Protein AF-A0A9D2PR82-F1 (afdb_monomer_lite)

Structure (mmCIF, N/CA/C/O backbone):
data_AF-A0A9D2PR82-F1
#
_entry.id   AF-A0A9D2PR82-F1
#
loop_
_atom_site.group_PDB
_atom_site.id
_atom_site.type_symbol
_atom_site.label_atom_id
_atom_site.label_alt_id
_atom_site.label_comp_id
_atom_site.label_asym_id
_atom_site.label_entity_id
_atom_site.label_seq_id
_atom_site.pdbx_PDB_ins_code
_atom_site.Cartn_x
_atom_site.Cartn_y
_atom_site.Cartn_z
_atom_site.occupancy
_atom_site.B_iso_or_equiv
_atom_site.auth_seq_id
_atom_site.auth_comp_id
_atom_site.auth_asym_id
_atom_site.auth_atom_id
_atom_site.pdbx_PDB_model_num
ATOM 1 N N . MET A 1 1 ? 25.449 -2.379 -60.693 1.00 40.34 1 MET A N 1
ATOM 2 C CA . MET A 1 1 ? 25.572 -1.337 -59.646 1.00 40.34 1 MET A CA 1
ATOM 3 C C . MET A 1 1 ? 25.378 -2.007 -58.290 1.00 40.34 1 MET A C 1
ATOM 5 O O . MET A 1 1 ? 24.306 -2.542 -58.042 1.00 40.34 1 MET A O 1
ATOM 9 N N . LYS A 1 2 ? 26.432 -2.106 -57.467 1.00 46.50 2 LYS A N 1
ATOM 10 C CA . LYS A 1 2 ? 26.389 -2.795 -56.164 1.00 46.50 2 LYS A CA 1
ATOM 11 C C . LYS A 1 2 ? 25.687 -1.901 -55.136 1.00 46.50 2 LYS A C 1
ATOM 13 O O . LYS A 1 2 ? 26.187 -0.818 -54.845 1.00 46.50 2 LYS A O 1
ATOM 18 N N . LYS A 1 3 ? 24.549 -2.346 -54.591 1.00 54.84 3 LYS A N 1
ATOM 19 C CA . LYS A 1 3 ? 23.903 -1.704 -53.436 1.00 54.84 3 LYS A CA 1
ATOM 20 C C . LYS A 1 3 ? 24.781 -1.938 -52.206 1.00 54.84 3 LYS A C 1
ATOM 22 O O . LYS A 1 3 ? 24.842 -3.050 -51.695 1.00 54.84 3 LYS A O 1
ATOM 27 N N . LYS A 1 4 ? 25.494 -0.901 -51.771 1.00 58.88 4 LYS A N 1
ATOM 28 C CA . LYS A 1 4 ? 26.248 -0.881 -50.517 1.00 58.88 4 LYS A CA 1
ATOM 29 C C . LYS A 1 4 ? 25.406 -0.099 -49.512 1.00 58.88 4 LYS A C 1
ATOM 31 O O . LYS A 1 4 ? 25.327 1.118 -49.595 1.00 58.88 4 LYS A O 1
ATOM 36 N N . GLY A 1 5 ? 24.710 -0.811 -48.636 1.00 60.81 5 GLY A N 1
ATOM 37 C CA . GLY A 1 5 ? 23.854 -0.210 -47.616 1.00 60.81 5 GLY A CA 1
ATOM 38 C C . GLY A 1 5 ? 23.304 -1.293 -46.705 1.00 60.81 5 GLY A C 1
ATOM 39 O O . GLY A 1 5 ? 22.170 -1.708 -46.891 1.00 60.81 5 GLY A O 1
ATOM 40 N N . MET A 1 6 ? 24.137 -1.820 -45.803 1.00 59.03 6 MET A N 1
ATOM 41 C CA . MET A 1 6 ? 23.735 -2.903 -44.891 1.00 59.03 6 MET A CA 1
ATOM 42 C C . MET A 1 6 ? 24.271 -2.774 -43.455 1.00 59.03 6 MET A C 1
ATOM 44 O O . MET A 1 6 ? 23.920 -3.601 -42.627 1.00 59.03 6 MET A O 1
ATOM 48 N N . GLU A 1 7 ? 25.056 -1.751 -43.103 1.00 58.88 7 GLU A N 1
ATOM 49 C CA . GLU A 1 7 ? 25.605 -1.655 -41.733 1.00 58.88 7 GLU A CA 1
ATOM 50 C C . GLU A 1 7 ? 24.705 -0.867 -40.764 1.00 58.88 7 GLU A C 1
ATOM 52 O O . GLU A 1 7 ? 24.684 -1.158 -39.574 1.00 58.88 7 GLU A O 1
ATOM 57 N N . GLY A 1 8 ? 23.897 0.082 -41.256 1.00 59.22 8 GLY A N 1
ATOM 58 C CA . GLY A 1 8 ? 23.012 0.888 -40.400 1.00 59.22 8 GLY A CA 1
ATOM 59 C C . GLY 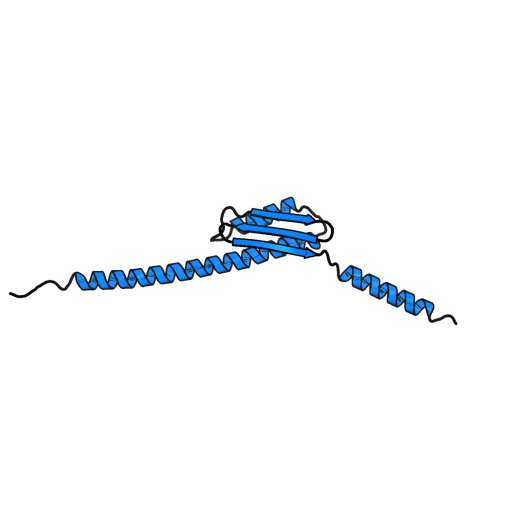A 1 8 ? 21.728 0.179 -39.944 1.00 59.22 8 GLY A C 1
ATOM 60 O O . GLY A 1 8 ? 21.21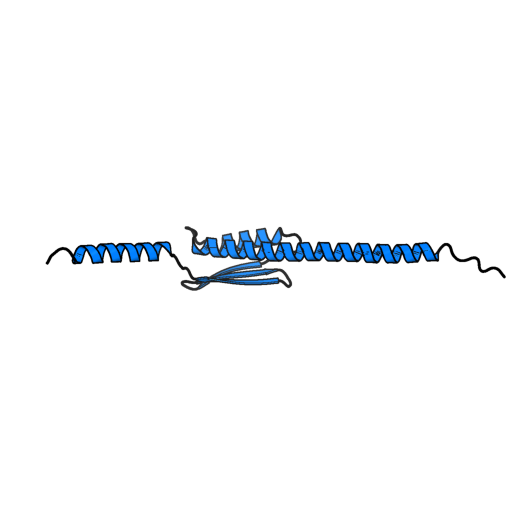6 0.476 -38.867 1.00 59.22 8 GLY A O 1
ATOM 61 N N . SER A 1 9 ? 21.209 -0.766 -40.735 1.00 60.66 9 SER A N 1
ATOM 62 C CA . SER A 1 9 ? 19.924 -1.429 -40.455 1.00 60.66 9 SER A CA 1
ATOM 63 C C . SER A 1 9 ? 19.993 -2.413 -39.282 1.00 60.66 9 SER A C 1
ATOM 65 O O . SER A 1 9 ? 19.067 -2.452 -38.480 1.00 60.66 9 SER A O 1
ATOM 67 N N . TYR A 1 10 ? 21.103 -3.143 -39.120 1.00 63.28 10 TYR A N 1
ATOM 68 C CA . TYR A 1 10 ? 21.247 -4.142 -38.051 1.00 63.28 10 TYR A CA 1
ATOM 69 C C . TYR A 1 10 ? 21.282 -3.507 -36.650 1.00 63.28 10 TYR A C 1
ATOM 71 O O . TYR A 1 10 ? 20.679 -4.013 -35.707 1.00 63.28 10 TYR A O 1
ATOM 79 N N . THR A 1 11 ? 21.938 -2.351 -36.514 1.00 78.00 11 THR A N 1
ATOM 80 C CA . THR A 1 11 ? 22.004 -1.610 -35.245 1.00 78.00 11 THR A CA 1
ATOM 81 C C . THR A 1 11 ? 20.642 -1.044 -34.846 1.00 78.00 11 THR A C 1
ATOM 83 O O . THR A 1 11 ? 20.310 -1.019 -33.662 1.00 78.00 11 THR A O 1
ATOM 86 N N . LEU A 1 12 ? 19.831 -0.625 -35.824 1.00 78.00 12 LEU A N 1
ATOM 87 C CA . LEU A 1 12 ? 18.474 -0.140 -35.575 1.00 78.00 12 LEU A CA 1
ATOM 88 C C . LEU A 1 12 ? 17.552 -1.278 -35.116 1.00 78.00 12 LEU A C 1
ATOM 90 O O . LEU A 1 12 ? 16.828 -1.121 -34.136 1.00 78.00 12 LEU A O 1
ATOM 94 N N . GLU A 1 13 ? 17.615 -2.432 -35.781 1.00 80.31 13 GLU A N 1
ATOM 95 C CA . GLU A 1 13 ? 16.844 -3.620 -35.398 1.00 80.31 13 GLU A CA 1
ATOM 96 C C . GLU A 1 13 ? 17.221 -4.099 -33.990 1.00 80.31 13 GLU A C 1
ATOM 98 O O . GLU A 1 13 ? 16.342 -4.324 -33.157 1.00 80.31 13 GLU A O 1
ATOM 103 N N . ALA A 1 14 ? 18.518 -4.146 -33.671 1.00 87.00 14 ALA A N 1
ATOM 104 C CA . ALA A 1 14 ? 18.991 -4.478 -32.331 1.00 87.00 14 ALA A CA 1
ATOM 105 C C . ALA A 1 14 ? 18.515 -3.463 -31.273 1.00 87.00 14 ALA A C 1
ATOM 107 O O . ALA A 1 14 ? 18.072 -3.863 -30.196 1.00 87.00 14 ALA A O 1
ATOM 108 N N . ALA A 1 15 ? 18.543 -2.160 -31.573 1.00 88.75 15 ALA A N 1
ATOM 109 C CA . ALA A 1 15 ? 18.078 -1.121 -30.654 1.00 88.75 15 ALA A CA 1
ATOM 110 C C . ALA A 1 15 ? 16.574 -1.227 -30.360 1.00 88.75 15 ALA A C 1
ATOM 112 O O . ALA A 1 15 ? 16.157 -1.026 -29.218 1.00 88.75 15 ALA A O 1
ATOM 113 N N . ILE A 1 16 ? 15.762 -1.584 -31.359 1.00 90.62 16 ILE A N 1
ATOM 114 C CA . ILE A 1 16 ? 14.321 -1.808 -31.181 1.00 90.62 16 ILE A CA 1
ATOM 115 C C . ILE A 1 16 ? 14.086 -3.024 -30.283 1.00 90.62 16 ILE A C 1
ATOM 117 O O . ILE A 1 16 ? 13.321 -2.928 -29.325 1.00 90.62 16 ILE A O 1
ATOM 121 N N . VAL A 1 17 ? 14.777 -4.141 -30.534 1.00 92.88 17 VAL A N 1
ATOM 122 C CA . VAL A 1 17 ? 14.658 -5.351 -29.703 1.00 92.88 17 VAL A CA 1
ATOM 123 C C . VAL A 1 17 ? 15.044 -5.055 -28.254 1.00 92.88 17 VAL A C 1
ATOM 125 O O . VAL A 1 17 ? 14.288 -5.375 -27.339 1.00 92.88 17 VAL A O 1
ATOM 128 N N . VAL A 1 18 ? 16.173 -4.377 -28.030 1.00 94.25 18 VAL A N 1
ATOM 129 C CA . VAL A 1 18 ? 16.628 -3.999 -26.682 1.00 94.25 18 VAL A CA 1
ATOM 130 C C . VAL A 1 18 ? 15.633 -3.056 -26.004 1.00 94.25 18 VAL A C 1
ATOM 132 O O . VAL A 1 18 ? 15.336 -3.228 -24.825 1.00 94.25 18 VAL A O 1
ATOM 135 N N . SER A 1 19 ? 15.057 -2.109 -26.745 1.00 94.12 19 SER A N 1
ATOM 136 C CA . SER A 1 19 ? 14.052 -1.183 -26.213 1.00 94.12 19 SER A CA 1
ATOM 137 C C . SER A 1 19 ? 12.785 -1.913 -25.765 1.00 94.12 19 SER A C 1
ATOM 139 O O . SER A 1 19 ? 12.283 -1.652 -24.675 1.00 94.12 19 SER A O 1
ATOM 141 N N . VAL A 1 20 ? 12.295 -2.874 -26.554 1.00 95.50 20 VAL A N 1
ATOM 142 C CA . VAL A 1 20 ? 11.143 -3.710 -26.177 1.00 95.50 20 VAL A CA 1
ATOM 143 C C . VAL A 1 20 ? 11.452 -4.529 -24.924 1.00 95.50 20 VAL A C 1
ATOM 145 O O . VAL A 1 20 ? 10.621 -4.594 -24.020 1.00 95.50 20 VAL A O 1
ATOM 148 N N . VAL A 1 21 ? 12.656 -5.101 -24.823 1.00 95.94 21 VAL A N 1
ATOM 149 C CA . VAL A 1 21 ? 13.078 -5.861 -23.637 1.00 95.94 21 VAL A CA 1
ATOM 150 C C . VAL A 1 21 ? 13.123 -4.963 -22.399 1.00 95.94 21 VAL A C 1
ATOM 152 O O . VAL A 1 21 ? 12.534 -5.317 -21.378 1.00 95.94 21 VAL A O 1
ATOM 155 N N . ILE A 1 22 ? 13.738 -3.781 -22.482 1.00 96.06 22 ILE A N 1
ATOM 156 C CA . ILE A 1 22 ? 13.811 -2.837 -21.355 1.00 96.06 22 ILE A CA 1
ATOM 157 C C . ILE A 1 22 ? 12.411 -2.393 -20.927 1.00 96.06 22 ILE A C 1
ATOM 159 O O . ILE A 1 22 ? 12.109 -2.409 -19.735 1.00 96.06 22 ILE A O 1
ATOM 163 N N . LEU A 1 23 ? 11.535 -2.053 -21.877 1.00 95.88 23 LEU A N 1
ATOM 164 C CA . LEU A 1 23 ? 10.153 -1.681 -21.573 1.00 95.88 23 LEU A CA 1
ATOM 165 C C . LEU A 1 23 ? 9.392 -2.839 -20.922 1.00 95.88 23 LEU A C 1
ATOM 167 O O . LEU A 1 23 ? 8.670 -2.624 -19.951 1.00 95.88 23 LEU A O 1
ATOM 171 N N . SER A 1 24 ? 9.584 -4.072 -21.393 1.00 96.31 24 SER A N 1
ATOM 172 C CA . SER A 1 24 ? 8.942 -5.243 -20.790 1.00 96.31 24 SER A CA 1
ATOM 173 C C . SER A 1 24 ? 9.385 -5.450 -19.335 1.00 96.31 24 SER A C 1
ATOM 175 O O . SER A 1 24 ? 8.537 -5.563 -18.450 1.00 96.31 24 SER A O 1
ATOM 177 N N . LEU A 1 25 ? 10.691 -5.378 -19.054 1.00 96.25 25 LEU A N 1
ATOM 178 C CA . LEU A 1 25 ? 11.236 -5.480 -17.698 1.00 96.25 25 LEU A CA 1
ATOM 179 C C . LEU A 1 25 ? 10.741 -4.341 -16.806 1.00 96.25 25 LEU A C 1
ATOM 181 O O . LEU A 1 25 ? 10.303 -4.588 -15.684 1.00 96.25 25 LEU A O 1
ATOM 185 N N . TRP A 1 26 ? 10.739 -3.111 -17.323 1.00 95.00 26 TRP A N 1
ATOM 186 C CA . TRP A 1 26 ? 10.199 -1.949 -16.625 1.00 95.00 26 TRP A CA 1
ATOM 187 C C . TRP A 1 26 ? 8.742 -2.166 -16.219 1.00 95.00 26 TRP A C 1
ATOM 189 O O . TRP A 1 26 ? 8.390 -1.992 -15.053 1.00 95.00 26 TRP A O 1
ATOM 199 N N . THR A 1 27 ? 7.892 -2.598 -17.157 1.00 94.44 27 THR A N 1
ATOM 200 C CA . THR A 1 27 ? 6.477 -2.853 -16.857 1.00 94.44 27 THR A CA 1
ATOM 201 C C . THR A 1 27 ? 6.310 -3.959 -15.822 1.00 94.44 27 THR A C 1
ATOM 203 O O . THR A 1 27 ? 5.488 -3.816 -14.922 1.00 94.44 27 THR A O 1
ATOM 206 N N . MET A 1 28 ? 7.110 -5.024 -15.892 1.00 95.31 28 MET A N 1
ATOM 207 C CA . MET A 1 28 ? 7.048 -6.125 -14.935 1.00 95.31 28 MET A CA 1
ATOM 208 C C . MET A 1 28 ? 7.415 -5.665 -13.520 1.00 95.31 28 MET A C 1
ATOM 210 O O . MET A 1 28 ? 6.672 -5.935 -12.578 1.00 95.31 28 MET A O 1
ATOM 214 N N . ILE A 1 29 ? 8.510 -4.914 -13.381 1.00 93.62 29 ILE A N 1
ATOM 215 C CA . ILE A 1 29 ? 8.950 -4.346 -12.101 1.00 93.62 29 ILE A CA 1
ATOM 216 C C . ILE A 1 29 ? 7.884 -3.396 -11.553 1.00 93.62 29 ILE A C 1
ATOM 218 O O . ILE A 1 29 ? 7.485 -3.511 -10.397 1.00 93.62 29 ILE A O 1
ATOM 222 N N . HIS A 1 30 ? 7.359 -2.504 -12.393 1.00 90.94 30 HIS A N 1
ATOM 223 C CA . HIS A 1 30 ? 6.337 -1.551 -11.977 1.00 90.94 30 HIS A CA 1
ATOM 224 C C . HIS A 1 30 ? 5.060 -2.248 -11.483 1.00 90.94 30 HIS A C 1
ATOM 226 O O . HIS A 1 30 ? 4.502 -1.866 -10.457 1.00 90.94 30 HIS A O 1
ATOM 232 N N . ARG A 1 31 ? 4.616 -3.316 -12.160 1.00 90.62 31 ARG A N 1
ATOM 233 C CA . ARG A 1 31 ? 3.458 -4.110 -11.716 1.00 90.62 31 ARG A CA 1
ATOM 234 C C . ARG A 1 31 ? 3.723 -4.874 -10.422 1.00 90.62 31 ARG A C 1
ATOM 236 O O . ARG A 1 31 ? 2.812 -4.987 -9.606 1.00 90.62 31 ARG A O 1
ATOM 243 N N . ALA A 1 32 ? 4.942 -5.366 -10.215 1.00 91.06 32 ALA A N 1
ATOM 244 C CA . ALA A 1 32 ? 5.314 -6.023 -8.966 1.00 91.06 32 ALA A CA 1
ATOM 245 C C . ALA A 1 32 ? 5.242 -5.053 -7.775 1.00 91.06 32 ALA A C 1
ATOM 247 O O . ALA A 1 32 ? 4.639 -5.396 -6.759 1.00 91.06 32 ALA A O 1
ATOM 248 N N . TYR A 1 33 ? 5.764 -3.829 -7.922 1.00 88.62 33 TYR A N 1
ATOM 249 C CA . TYR A 1 33 ? 5.651 -2.792 -6.889 1.00 88.62 33 TYR A CA 1
ATOM 250 C C . TYR A 1 33 ? 4.202 -2.365 -6.646 1.00 88.62 33 TYR A C 1
ATOM 252 O O . TYR A 1 33 ? 3.781 -2.293 -5.497 1.00 88.62 33 TYR A O 1
ATOM 260 N N . GLN A 1 34 ? 3.397 -2.198 -7.700 1.00 87.81 34 GLN A N 1
ATOM 261 C CA . GLN A 1 34 ? 1.965 -1.916 -7.539 1.00 87.81 34 GLN A CA 1
ATOM 262 C C . GLN A 1 34 ? 1.240 -2.997 -6.732 1.00 87.81 34 GLN A C 1
ATOM 264 O O . GLN A 1 34 ? 0.388 -2.678 -5.906 1.00 87.81 34 GLN A O 1
ATOM 269 N N . LEU A 1 35 ? 1.540 -4.276 -6.977 1.00 89.38 35 LEU A N 1
ATOM 270 C CA . LEU A 1 35 ? 0.918 -5.373 -6.241 1.00 89.38 35 LEU A CA 1
ATOM 271 C C . LEU A 1 35 ? 1.389 -5.404 -4.785 1.00 89.38 35 LEU A C 1
ATOM 273 O O . LEU A 1 35 ? 0.566 -5.563 -3.886 1.00 89.38 35 LEU A O 1
ATOM 277 N N . HIS A 1 36 ? 2.691 -5.231 -4.560 1.00 89.69 36 HIS A N 1
ATOM 278 C CA . HIS A 1 36 ? 3.264 -5.130 -3.222 1.00 89.69 36 HIS A CA 1
ATOM 279 C C . HIS A 1 36 ? 2.587 -4.016 -2.420 1.00 89.69 36 HIS A C 1
ATOM 281 O O . HIS A 1 36 ? 2.091 -4.266 -1.326 1.00 89.69 36 HIS A O 1
ATOM 287 N N . ASP A 1 37 ? 2.488 -2.816 -2.988 1.00 86.81 37 ASP A N 1
ATOM 288 C CA . ASP A 1 37 ? 1.934 -1.658 -2.290 1.00 86.81 37 ASP A CA 1
ATOM 289 C C . ASP A 1 37 ? 0.438 -1.819 -2.012 1.00 86.81 37 ASP A C 1
ATOM 291 O O . ASP A 1 37 ? -0.035 -1.425 -0.950 1.00 86.81 37 ASP A O 1
ATOM 295 N N . GLN A 1 38 ? -0.309 -2.489 -2.895 1.00 86.69 38 GLN A N 1
ATOM 296 C CA . GLN A 1 38 ? -1.704 -2.846 -2.626 1.00 86.69 38 GLN A CA 1
ATOM 297 C C . GLN A 1 38 ? -1.844 -3.851 -1.479 1.00 86.69 38 GLN A C 1
ATOM 299 O O . GLN A 1 38 ? -2.747 -3.710 -0.655 1.00 86.69 38 GLN A O 1
ATOM 304 N N . VAL A 1 39 ? -0.996 -4.883 -1.425 1.00 88.44 39 VAL A N 1
ATOM 305 C CA . VAL A 1 39 ? -1.041 -5.896 -0.357 1.00 88.44 39 VAL A CA 1
ATOM 306 C C . VAL A 1 39 ? -0.633 -5.277 0.976 1.00 88.44 39 VAL A C 1
ATOM 308 O O . VAL A 1 39 ? -1.360 -5.425 1.958 1.00 88.44 39 VAL A O 1
ATOM 311 N N . THR A 1 40 ? 0.466 -4.528 0.997 1.00 88.25 40 THR A N 1
ATOM 312 C CA . THR A 1 40 ? 0.946 -3.826 2.189 1.00 88.25 40 THR A CA 1
ATOM 313 C C . THR A 1 40 ? -0.056 -2.764 2.635 1.00 88.25 40 THR A C 1
ATOM 315 O O . THR A 1 40 ? -0.384 -2.698 3.814 1.00 88.25 40 THR A O 1
ATOM 318 N N . GLY A 1 41 ? -0.652 -2.010 1.709 1.00 85.75 41 GLY A N 1
ATOM 319 C CA . GLY A 1 41 ? -1.691 -1.031 2.024 1.00 85.75 41 GLY A CA 1
ATOM 320 C C . GLY A 1 41 ? -2.969 -1.655 2.594 1.00 85.75 41 GLY A C 1
ATOM 321 O O . GLY A 1 41 ? -3.546 -1.112 3.536 1.00 85.75 41 GLY A O 1
ATOM 322 N N . ASN A 1 42 ? -3.387 -2.827 2.094 1.00 86.50 42 ASN A N 1
ATOM 323 C CA . ASN A 1 42 ? -4.481 -3.593 2.709 1.00 86.50 42 ASN A CA 1
ATOM 324 C C . ASN A 1 42 ? -4.129 -3.992 4.147 1.00 86.50 42 ASN A C 1
ATOM 326 O O . ASN A 1 42 ? -4.988 -3.924 5.021 1.00 86.50 42 ASN A O 1
ATOM 330 N N . MET A 1 43 ? -2.888 -4.430 4.376 1.00 89.00 43 MET A N 1
ATOM 331 C CA . MET A 1 43 ? -2.425 -4.882 5.685 1.00 89.00 43 MET A CA 1
ATOM 332 C C . MET A 1 43 ? -2.381 -3.732 6.694 1.00 89.00 43 MET A C 1
ATOM 334 O O . MET A 1 43 ? -2.915 -3.891 7.784 1.00 89.00 43 MET A O 1
ATOM 338 N N . ILE A 1 44 ? -1.855 -2.565 6.307 1.00 87.12 44 ILE A N 1
ATOM 339 C CA . ILE A 1 44 ? -1.832 -1.360 7.153 1.00 87.12 44 ILE A CA 1
ATOM 340 C C . ILE A 1 44 ? -3.261 -0.937 7.520 1.00 87.12 44 ILE A C 1
ATOM 342 O O . ILE A 1 44 ? -3.542 -0.638 8.678 1.00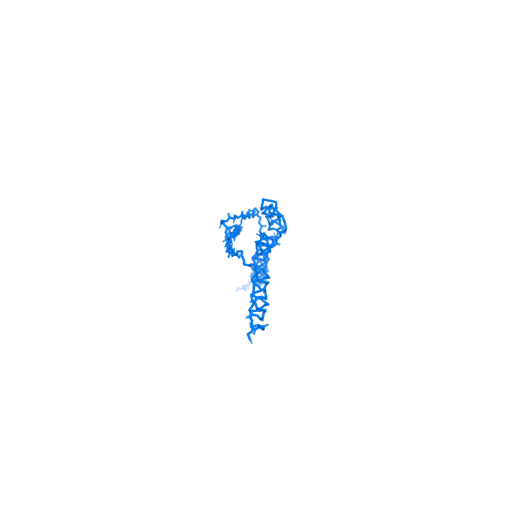 87.12 44 ILE A O 1
ATOM 346 N N . LEU A 1 45 ? -4.192 -0.941 6.555 1.00 86.75 45 LEU A N 1
ATOM 347 C CA . LEU A 1 45 ? -5.597 -0.638 6.841 1.00 86.75 45 LEU A CA 1
ATOM 348 C C . LEU A 1 45 ? -6.210 -1.670 7.795 1.00 86.75 45 LEU A C 1
ATOM 350 O O . LEU A 1 45 ? -6.962 -1.302 8.693 1.00 86.75 45 LEU A O 1
ATOM 354 N N . HIS A 1 46 ? -5.909 -2.952 7.599 1.00 85.94 46 HIS A N 1
ATOM 355 C CA . HIS A 1 46 ? -6.427 -4.017 8.449 1.00 85.94 46 HIS A CA 1
ATOM 356 C C . HIS A 1 46 ? -5.920 -3.887 9.888 1.00 85.94 46 HIS A C 1
ATOM 358 O O . HIS A 1 46 ? -6.729 -3.890 10.811 1.00 85.94 46 HIS A O 1
ATOM 364 N N . GLU A 1 47 ? -4.616 -3.679 10.064 1.00 84.62 47 GLU A N 1
ATOM 365 C CA . GLU A 1 47 ? -3.985 -3.448 11.362 1.00 84.62 47 GLU A CA 1
ATOM 366 C C . GLU A 1 47 ? -4.573 -2.212 12.054 1.00 84.62 47 GLU A C 1
ATOM 368 O O . GLU A 1 47 ? -4.960 -2.280 13.219 1.00 84.62 47 GLU A O 1
ATOM 373 N N . ALA A 1 48 ? -4.737 -1.099 11.332 1.00 83.62 48 ALA A N 1
ATOM 374 C CA . ALA A 1 48 ? -5.317 0.123 11.885 1.00 83.62 48 ALA A CA 1
ATOM 375 C C . ALA A 1 48 ? -6.754 -0.085 12.393 1.00 83.62 48 ALA A C 1
ATOM 377 O O . ALA A 1 48 ? -7.127 0.457 13.439 1.00 83.62 48 ALA A O 1
ATOM 378 N N . VAL A 1 49 ? -7.563 -0.880 11.684 1.00 83.94 49 VAL A N 1
ATOM 379 C CA . VAL A 1 49 ? -8.924 -1.227 12.121 1.00 83.94 49 VAL A CA 1
ATOM 380 C C . VAL A 1 49 ? -8.888 -2.188 13.311 1.00 83.94 49 VAL A C 1
ATOM 382 O O . VAL A 1 49 ? -9.609 -1.964 14.278 1.00 83.94 49 VAL A O 1
ATOM 385 N N . GLU A 1 50 ? -8.041 -3.217 13.292 1.00 79.12 50 GLU A N 1
ATOM 386 C CA . GLU A 1 50 ? -7.950 -4.216 14.366 1.00 79.12 50 GLU A CA 1
ATOM 387 C C . GLU A 1 50 ? -7.455 -3.611 15.686 1.00 79.12 50 GLU A C 1
ATOM 389 O O . GLU A 1 50 ? -8.057 -3.847 16.739 1.00 79.12 50 GLU A O 1
ATOM 394 N N . LEU A 1 51 ? -6.432 -2.755 15.624 1.00 79.00 51 LEU A N 1
ATOM 395 C CA . LEU A 1 51 ? -5.948 -1.971 16.762 1.00 79.00 51 LEU A CA 1
ATOM 396 C C . LEU A 1 51 ? -7.006 -0.995 17.278 1.00 79.00 51 LEU A C 1
ATOM 398 O O . LEU A 1 51 ? -7.018 -0.673 18.462 1.00 79.00 51 LEU A O 1
ATOM 402 N N . SER A 1 52 ? -7.905 -0.528 16.410 1.00 76.31 52 SER A N 1
ATOM 403 C CA . SER A 1 52 ? -9.021 0.326 16.821 1.00 76.31 52 SER A CA 1
ATOM 404 C C . SER A 1 52 ? -10.141 -0.431 17.525 1.00 76.31 52 SER A C 1
ATOM 406 O O . SER A 1 52 ? -10.857 0.177 18.313 1.00 76.31 52 SER A O 1
ATOM 408 N N . VAL A 1 53 ? -10.280 -1.734 17.270 1.00 74.31 53 VAL A N 1
ATOM 409 C CA . VAL A 1 53 ? -11.244 -2.612 17.952 1.00 74.31 53 VAL A CA 1
ATOM 410 C C . VAL A 1 53 ? -10.699 -3.078 19.306 1.00 74.31 53 VAL A C 1
ATOM 412 O O . VAL A 1 53 ? -11.424 -3.061 20.292 1.00 74.31 53 VAL A O 1
ATOM 415 N N . HIS A 1 54 ? -9.426 -3.481 19.371 1.00 69.44 54 HIS A N 1
ATOM 416 C CA . HIS A 1 54 ? -8.855 -4.144 20.553 1.00 69.44 54 HIS A CA 1
ATOM 417 C C . HIS A 1 54 ? -7.964 -3.248 21.429 1.00 69.44 54 HIS A C 1
ATOM 419 O O . HIS A 1 54 ? -7.541 -3.675 22.502 1.00 69.44 54 HIS A O 1
ATOM 425 N N . GLY A 1 55 ? -7.623 -2.040 20.973 1.00 60.66 55 GLY A N 1
ATOM 426 C CA . GLY A 1 55 ? -6.726 -1.130 21.683 1.00 60.66 55 GLY A CA 1
ATOM 427 C C . GLY A 1 55 ? -7.392 -0.422 22.864 1.00 60.66 55 GLY A C 1
ATOM 428 O O . GLY A 1 55 ? -8.534 0.016 22.776 1.00 60.66 55 GLY A O 1
ATOM 429 N N . GLU A 1 56 ? -6.638 -0.256 23.952 1.00 56.28 56 GLU A N 1
ATOM 430 C CA . GLU A 1 56 ? -7.104 0.316 25.228 1.00 56.28 56 GLU A CA 1
ATOM 431 C C . GLU A 1 56 ? -7.364 1.842 25.175 1.00 56.28 56 GLU A C 1
ATOM 433 O O . GLU A 1 56 ? -8.016 2.386 26.061 1.00 56.28 56 GLU A O 1
ATOM 438 N N . GLU A 1 57 ? -6.947 2.528 24.099 1.00 53.06 57 GLU A N 1
ATOM 439 C CA . GLU A 1 57 ? -7.253 3.946 23.844 1.00 53.06 57 GLU A CA 1
ATOM 440 C C . GLU A 1 57 ? -7.743 4.181 22.395 1.00 53.06 57 GLU A C 1
ATOM 442 O O . GLU A 1 57 ? -7.094 3.715 21.445 1.00 53.06 57 GLU A O 1
ATOM 447 N N . PRO A 1 58 ? -8.878 4.885 22.185 1.00 58.28 58 PRO A N 1
ATOM 448 C CA . PRO A 1 58 ? -9.513 5.028 20.879 1.00 58.28 58 PRO A CA 1
ATOM 449 C C . PRO A 1 58 ? -9.240 6.402 20.244 1.00 58.28 58 PRO A C 1
ATOM 451 O O . PRO A 1 58 ? -10.184 7.117 19.904 1.00 58.28 58 PRO A O 1
ATOM 454 N N . ASP A 1 59 ? -7.978 6.800 20.051 1.00 68.75 59 ASP A N 1
ATOM 455 C CA . ASP A 1 59 ? -7.718 7.950 19.173 1.00 68.75 59 ASP A CA 1
ATOM 456 C C . ASP A 1 59 ? -7.687 7.506 17.703 1.00 68.75 59 ASP A C 1
ATOM 458 O O . ASP A 1 59 ? -6.650 7.213 17.100 1.00 68.75 59 ASP A O 1
ATOM 462 N N . PHE A 1 60 ? -8.885 7.414 17.122 1.00 71.31 60 PHE A N 1
ATOM 463 C CA . PHE A 1 60 ? -9.081 7.086 15.709 1.00 71.31 60 PHE A CA 1
ATOM 464 C C . PHE A 1 60 ? -8.378 8.082 14.777 1.00 71.31 60 PHE A C 1
ATOM 466 O O . PHE A 1 60 ? -8.000 7.710 13.666 1.00 71.31 60 PHE A O 1
ATOM 473 N N . SER A 1 61 ? -8.211 9.338 15.206 1.00 71.38 61 SER A N 1
ATOM 474 C CA . SER A 1 61 ? -7.636 10.397 14.377 1.00 71.38 61 SER A CA 1
ATOM 475 C C . SER A 1 61 ? -6.119 10.265 14.250 1.00 71.38 61 SER A C 1
ATOM 477 O O . SER A 1 61 ? -5.584 10.369 13.143 1.00 71.38 61 SER A O 1
ATOM 479 N N . GLU A 1 62 ? -5.433 9.931 15.345 1.00 77.31 62 GLU A N 1
ATOM 480 C CA . GLU A 1 62 ? -3.993 9.664 15.335 1.00 77.31 62 GLU A CA 1
ATOM 481 C C . GLU A 1 62 ? -3.661 8.380 14.573 1.00 77.31 62 GLU A C 1
ATOM 483 O O . GLU A 1 62 ? -2.730 8.367 13.766 1.00 77.31 62 GLU A O 1
ATOM 488 N N . ARG A 1 63 ? -4.464 7.318 14.737 1.00 75.38 63 ARG A N 1
ATOM 489 C CA . ARG A 1 63 ? -4.279 6.069 13.977 1.00 75.38 63 ARG A CA 1
ATOM 490 C C . ARG A 1 63 ? -4.518 6.250 12.486 1.00 75.38 63 ARG A C 1
ATOM 492 O O . ARG A 1 63 ? -3.742 5.740 11.683 1.00 75.38 63 ARG A O 1
ATOM 499 N N . ALA A 1 64 ? -5.552 7.000 12.108 1.00 77.62 64 ALA A N 1
ATOM 500 C CA . ALA A 1 64 ? -5.808 7.322 10.710 1.00 77.62 64 ALA A CA 1
ATOM 501 C C . ALA A 1 64 ? -4.638 8.113 10.114 1.00 77.62 64 ALA A C 1
ATOM 503 O O . ALA A 1 64 ? -4.194 7.806 9.012 1.00 77.62 64 ALA A O 1
ATOM 504 N N . ARG A 1 65 ? -4.081 9.074 10.861 1.00 79.00 65 ARG A N 1
ATOM 505 C CA . ARG A 1 65 ? -2.914 9.846 10.429 1.00 79.00 65 ARG A CA 1
ATOM 506 C C . ARG A 1 65 ? -1.665 8.980 10.283 1.00 79.00 65 ARG A C 1
ATOM 508 O O . ARG A 1 65 ? -1.033 9.032 9.234 1.00 79.00 65 ARG A O 1
ATOM 515 N N . SER A 1 66 ? -1.347 8.159 11.281 1.00 81.12 66 SER A N 1
ATOM 516 C CA . SER A 1 66 ? -0.195 7.251 11.238 1.00 81.12 66 SER A CA 1
ATOM 517 C C . SER A 1 66 ? -0.316 6.237 10.096 1.00 81.12 66 SER A C 1
ATOM 519 O O . SER A 1 66 ? 0.640 6.030 9.352 1.00 81.12 66 SER A O 1
ATOM 521 N N . GLY A 1 67 ? -1.509 5.678 9.877 1.00 78.94 67 GLY A N 1
ATOM 522 C CA . GLY A 1 67 ? -1.783 4.810 8.734 1.00 78.94 67 GLY A CA 1
ATOM 523 C C . GLY A 1 67 ? -1.685 5.543 7.393 1.00 78.94 67 GLY A C 1
ATOM 524 O O . GLY A 1 67 ? -1.172 4.984 6.429 1.00 78.94 67 GLY A O 1
ATOM 525 N N . SER A 1 68 ? -2.115 6.806 7.324 1.00 80.06 68 SER A N 1
ATOM 526 C CA . SER A 1 68 ? -1.971 7.653 6.133 1.00 80.06 68 SER A CA 1
ATOM 527 C C . SER A 1 68 ? -0.503 7.942 5.810 1.00 80.06 68 SER A C 1
ATOM 529 O O . SER A 1 68 ? -0.111 7.836 4.652 1.00 80.06 68 SER A O 1
ATOM 531 N N . GLU A 1 69 ? 0.313 8.252 6.822 1.00 83.25 69 GLU A N 1
ATOM 532 C CA . GLU A 1 69 ? 1.761 8.471 6.690 1.00 83.25 69 GLU A CA 1
ATOM 533 C C . GLU A 1 69 ? 2.487 7.176 6.282 1.00 83.25 69 GLU A C 1
ATOM 535 O O . GLU A 1 69 ? 3.331 7.192 5.387 1.00 83.25 69 GLU A O 1
ATOM 540 N N . ALA A 1 70 ? 2.109 6.029 6.856 1.00 82.31 70 ALA A N 1
ATOM 541 C CA . ALA A 1 70 ? 2.649 4.724 6.471 1.00 82.31 70 ALA A CA 1
ATOM 542 C C . ALA A 1 70 ? 2.282 4.337 5.026 1.00 82.31 70 ALA A C 1
ATOM 544 O O . ALA A 1 70 ? 3.100 3.755 4.314 1.00 82.31 70 ALA A O 1
ATOM 545 N N . LEU A 1 71 ? 1.073 4.688 4.571 1.00 82.56 71 LEU A N 1
ATOM 546 C CA . LEU A 1 71 ? 0.651 4.501 3.182 1.00 82.56 71 LEU A CA 1
ATOM 547 C C . LEU A 1 71 ? 1.378 5.439 2.208 1.00 82.56 71 LEU A C 1
ATOM 549 O O . LEU A 1 71 ? 1.555 5.070 1.051 1.00 82.56 71 LEU A O 1
ATOM 553 N N . ASP A 1 72 ? 1.760 6.640 2.641 1.00 81.81 72 ASP A N 1
ATOM 554 C CA . ASP A 1 72 ? 2.504 7.615 1.826 1.00 81.81 72 ASP A CA 1
ATOM 555 C C . ASP A 1 72 ? 3.990 7.240 1.672 1.00 81.81 72 ASP A C 1
ATOM 557 O O . ASP A 1 72 ? 4.645 7.635 0.715 1.00 81.81 72 ASP A O 1
ATOM 561 N N . GLY A 1 73 ? 4.521 6.417 2.583 1.00 80.50 73 GLY A N 1
ATOM 562 C CA . GLY A 1 73 ? 5.877 5.865 2.495 1.00 80.50 73 GLY A CA 1
ATOM 563 C C . GLY A 1 73 ? 6.055 4.724 1.480 1.00 80.50 73 GLY A C 1
ATOM 564 O O . GLY A 1 73 ? 7.171 4.226 1.317 1.00 80.50 73 GLY A O 1
ATOM 565 N N . LEU A 1 74 ? 4.983 4.275 0.818 1.00 82.19 74 LEU A N 1
ATOM 566 C CA . LEU A 1 74 ? 5.017 3.193 -0.172 1.00 82.19 74 LEU A CA 1
ATOM 567 C C . LEU A 1 74 ? 5.478 3.695 -1.549 1.00 82.19 74 LEU A C 1
ATOM 569 O O . LEU A 1 74 ? 5.310 4.853 -1.916 1.00 82.19 74 LEU A O 1
ATOM 573 N N . PHE A 1 75 ? 6.054 2.797 -2.349 1.00 76.12 75 PHE A N 1
ATOM 574 C CA . PHE A 1 75 ? 6.776 3.171 -3.569 1.00 76.12 75 PHE A CA 1
ATOM 575 C C . PHE A 1 75 ? 5.883 3.819 -4.642 1.00 76.12 75 PHE A C 1
ATOM 577 O O . PHE A 1 75 ? 6.303 4.738 -5.344 1.00 76.12 75 PHE A O 1
ATOM 584 N N . THR A 1 76 ? 4.648 3.341 -4.776 1.00 76.12 76 THR A N 1
ATOM 585 C CA . THR A 1 76 ? 3.695 3.741 -5.820 1.00 76.12 76 THR A CA 1
ATOM 586 C C . THR A 1 76 ? 2.546 4.591 -5.277 1.00 76.12 76 THR A C 1
ATOM 588 O O . THR A 1 76 ? 1.773 5.141 -6.060 1.00 76.12 76 THR A O 1
ATOM 591 N N . PHE A 1 77 ? 2.398 4.689 -3.956 1.00 77.81 77 PHE A N 1
ATOM 592 C CA . PHE A 1 77 ? 1.305 5.411 -3.308 1.00 77.81 77 PHE A CA 1
ATOM 593 C C . PHE A 1 77 ? 1.809 6.762 -2.816 1.00 77.81 77 PHE A C 1
ATOM 595 O O . PHE A 1 77 ? 2.804 6.819 -2.112 1.00 77.81 77 PHE A O 1
ATOM 602 N N . HIS A 1 78 ? 1.162 7.846 -3.235 1.00 72.75 78 HIS A N 1
ATOM 603 C CA . HIS A 1 78 ? 1.463 9.211 -2.800 1.00 72.75 78 HIS A CA 1
ATOM 604 C C . HIS A 1 78 ? 0.137 9.954 -2.608 1.00 72.75 78 HIS A C 1
ATOM 606 O O . HIS A 1 78 ? -0.769 9.825 -3.437 1.00 72.75 78 HIS A O 1
ATOM 612 N N . GLY A 1 79 ? 0.009 10.740 -1.540 1.00 71.94 79 GLY A N 1
ATOM 613 C CA . GLY A 1 79 ? -1.231 11.442 -1.197 1.00 71.94 79 GLY A CA 1
ATOM 614 C C . GLY A 1 79 ? -2.348 10.498 -0.744 1.00 71.94 79 GLY A C 1
ATOM 615 O O . GLY A 1 79 ? -3.525 10.750 -1.008 1.00 71.94 79 GLY A O 1
AT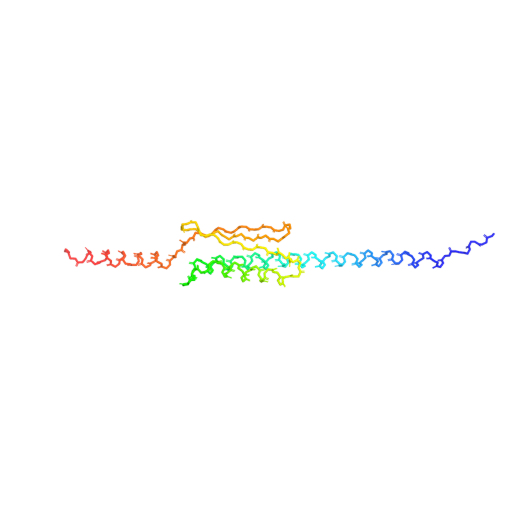OM 616 N N . SER A 1 80 ? -1.979 9.389 -0.106 1.00 76.25 80 SER A N 1
ATOM 617 C CA . SER A 1 80 ? -2.922 8.414 0.440 1.00 76.25 80 SER A CA 1
ATOM 618 C C . SER A 1 80 ? -3.749 9.038 1.561 1.00 76.25 80 SER A C 1
ATOM 620 O O . SER A 1 80 ? -3.206 9.763 2.390 1.00 76.25 80 SER A O 1
ATOM 622 N N . ALA A 1 81 ? -5.043 8.724 1.611 1.00 76.81 81 ALA A N 1
ATOM 623 C CA . ALA A 1 81 ? -5.929 9.132 2.698 1.00 76.81 81 ALA A CA 1
ATOM 624 C C . ALA A 1 81 ? -6.495 7.895 3.399 1.00 76.81 81 ALA A C 1
ATOM 626 O O . ALA A 1 81 ? -7.022 6.988 2.743 1.00 76.81 81 ALA A O 1
ATOM 627 N N . MET A 1 82 ? -6.407 7.876 4.729 1.00 80.19 82 MET A N 1
ATOM 628 C CA . MET A 1 82 ? -7.035 6.870 5.579 1.00 80.19 82 MET A CA 1
ATOM 629 C C . MET A 1 82 ? -8.068 7.533 6.494 1.00 80.19 82 MET A C 1
ATOM 631 O O . MET A 1 82 ? -7.792 8.543 7.133 1.00 80.19 82 MET A O 1
ATOM 635 N N . GLU A 1 83 ? -9.263 6.952 6.563 1.00 82.00 83 GLU A N 1
ATOM 636 C CA . GLU A 1 83 ? -10.336 7.351 7.468 1.00 82.00 83 GLU A CA 1
ATOM 637 C C . GLU A 1 83 ? -10.760 6.156 8.321 1.00 82.00 83 GLU A C 1
ATOM 639 O O . GLU A 1 83 ? -11.048 5.078 7.797 1.00 82.00 83 GLU A O 1
ATOM 644 N N . LEU A 1 84 ? -10.864 6.364 9.631 1.00 80.06 84 LEU A N 1
ATOM 645 C CA . LEU A 1 84 ? -11.438 5.407 10.574 1.00 80.06 84 LEU A CA 1
ATOM 646 C C . LEU A 1 84 ? -12.706 6.027 11.169 1.00 80.06 84 LEU A C 1
ATOM 648 O O . LEU A 1 84 ? -12.680 7.153 11.665 1.00 80.06 84 LEU A O 1
ATOM 652 N N . LYS A 1 85 ? -13.830 5.314 11.093 1.00 80.19 85 LYS A N 1
ATOM 653 C CA . LYS A 1 85 ? -15.124 5.738 11.642 1.00 80.19 85 LYS A CA 1
ATOM 654 C C . LYS A 1 85 ? -15.685 4.637 12.528 1.00 80.19 85 LYS A C 1
ATOM 656 O O . LYS A 1 85 ? -15.821 3.498 12.096 1.00 80.19 85 LYS A O 1
ATOM 661 N N . GLN A 1 86 ? -16.071 4.992 13.747 1.00 75.12 86 GLN A N 1
ATOM 662 C CA . GLN A 1 86 ? -16.823 4.103 14.625 1.00 75.12 86 GLN A CA 1
ATOM 663 C C . GLN A 1 86 ? -18.319 4.366 14.454 1.00 75.12 86 GLN A C 1
ATOM 665 O O . GLN A 1 86 ? -18.790 5.494 14.608 1.00 75.12 86 GLN A O 1
ATOM 670 N N . LYS A 1 87 ? -19.081 3.322 14.130 1.00 73.19 87 LYS A N 1
ATOM 671 C CA . LYS A 1 87 ? -20.537 3.372 13.999 1.00 73.19 87 LYS A CA 1
ATOM 672 C C . LYS A 1 87 ? -21.164 2.357 14.952 1.00 73.19 87 LYS A C 1
ATOM 674 O O . LYS A 1 87 ? -21.521 1.249 14.562 1.00 73.19 87 LYS A O 1
ATOM 679 N N . GLY A 1 88 ? -21.299 2.755 16.217 1.00 71.69 88 GLY A N 1
ATOM 680 C CA . GLY A 1 88 ? -21.781 1.876 17.285 1.00 71.69 88 GLY A CA 1
ATOM 681 C C . GLY A 1 88 ? -20.795 0.738 17.556 1.00 71.69 88 GLY A C 1
ATOM 682 O O . GLY A 1 88 ? -19.625 0.995 17.809 1.00 71.69 88 GLY A O 1
ATOM 683 N N . ASP A 1 89 ? -21.271 -0.502 17.443 1.00 69.31 89 ASP A N 1
ATOM 684 C CA . ASP A 1 89 ? -20.536 -1.764 17.671 1.00 69.31 89 ASP A CA 1
ATOM 685 C C . ASP A 1 89 ? -19.703 -2.213 16.449 1.00 69.31 89 ASP A C 1
ATOM 687 O O . ASP A 1 89 ? -19.420 -3.389 16.227 1.00 69.31 89 ASP A O 1
ATOM 691 N N . THR A 1 90 ? -19.426 -1.301 15.520 1.00 74.31 90 THR A N 1
ATOM 692 C CA . THR A 1 90 ? -18.760 -1.614 14.252 1.00 74.31 90 THR A CA 1
ATOM 693 C C . THR A 1 90 ? -17.786 -0.504 13.901 1.00 74.31 90 THR A C 1
ATOM 695 O O . THR A 1 90 ? -18.139 0.676 13.928 1.00 74.31 90 THR A O 1
ATOM 698 N N . ILE A 1 91 ? -16.561 -0.888 13.560 1.00 80.50 91 ILE A N 1
ATOM 699 C CA . ILE A 1 91 ? -15.503 0.015 13.122 1.00 80.50 91 ILE A CA 1
ATOM 700 C C . ILE A 1 91 ? -15.343 -0.144 11.612 1.00 80.50 91 ILE A C 1
ATOM 702 O O . ILE A 1 91 ? -15.133 -1.240 11.091 1.00 80.50 91 ILE A O 1
ATOM 706 N N . GLU A 1 92 ? -15.470 0.973 10.907 1.00 82.44 92 GLU A N 1
ATOM 707 C CA . GLU A 1 92 ? -15.263 1.080 9.471 1.00 82.44 92 GLU A CA 1
ATOM 708 C C . GLU A 1 92 ? -13.935 1.796 9.208 1.00 82.44 92 GLU A C 1
ATOM 710 O O . GLU A 1 92 ? -13.769 2.966 9.551 1.00 82.44 92 GLU A O 1
ATOM 715 N N . GLY A 1 93 ? -12.993 1.109 8.568 1.00 83.62 93 GLY A N 1
ATOM 716 C CA . GLY A 1 93 ? -11.786 1.709 8.010 1.00 83.62 93 GLY A CA 1
ATOM 717 C C . GLY A 1 93 ? -11.902 1.845 6.502 1.00 83.62 93 GLY A C 1
ATOM 718 O O . GLY A 1 93 ? -12.292 0.905 5.807 1.00 83.62 93 GLY A O 1
ATOM 719 N N . ARG A 1 94 ? -11.545 3.008 5.969 1.00 84.69 94 ARG A N 1
ATOM 720 C CA . ARG A 1 94 ? -11.443 3.262 4.533 1.00 84.69 94 ARG A CA 1
ATOM 721 C C . ARG A 1 94 ? -10.059 3.805 4.222 1.00 84.69 94 ARG A C 1
ATOM 723 O O . ARG A 1 94 ? -9.627 4.764 4.847 1.00 84.69 94 ARG A O 1
ATOM 730 N N . ALA A 1 95 ? -9.404 3.237 3.220 1.00 83.25 95 ALA A N 1
ATOM 731 C CA . ALA A 1 95 ? -8.213 3.825 2.625 1.00 83.25 95 ALA A CA 1
ATOM 732 C C . ALA A 1 95 ? -8.412 4.006 1.122 1.00 83.25 95 ALA A C 1
ATOM 734 O O . ALA A 1 95 ? -9.048 3.187 0.448 1.00 83.25 95 ALA A O 1
ATOM 735 N N . SER A 1 96 ? -7.865 5.094 0.596 1.00 79.50 96 SER A N 1
ATOM 736 C CA . SER A 1 96 ? -7.804 5.348 -0.838 1.00 79.50 96 SER A CA 1
ATOM 737 C C . SER A 1 96 ? -6.460 5.945 -1.217 1.00 79.50 96 SER A C 1
ATOM 739 O O . SER A 1 96 ? -5.997 6.888 -0.575 1.00 79.50 96 SER A O 1
ATOM 741 N N . CYS A 1 97 ? -5.877 5.421 -2.289 1.00 71.25 97 CYS A N 1
ATOM 742 C CA . CYS A 1 97 ? -4.710 5.983 -2.945 1.00 71.25 97 CYS A CA 1
ATOM 743 C C . CYS A 1 97 ? -4.870 5.845 -4.464 1.00 71.25 97 CYS A C 1
ATOM 745 O O . CYS A 1 97 ? -4.851 4.737 -5.005 1.00 71.25 97 CYS A O 1
ATOM 747 N N . GLY A 1 98 ? -5.062 6.974 -5.152 1.00 75.12 98 GLY A N 1
ATOM 748 C CA . GLY A 1 98 ? -5.260 7.010 -6.601 1.00 75.12 98 GLY A CA 1
ATOM 749 C C . GLY A 1 98 ? -6.411 6.111 -7.069 1.00 75.12 98 GLY A C 1
ATOM 750 O O . GLY A 1 98 ?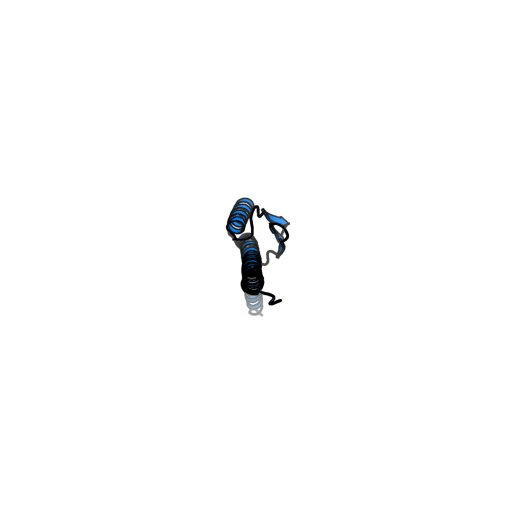 -7.566 6.326 -6.711 1.00 75.12 98 GLY A O 1
ATOM 751 N N . GLU A 1 99 ? -6.084 5.104 -7.882 1.00 71.75 99 GLU A N 1
ATOM 752 C CA . GLU A 1 99 ? -7.037 4.124 -8.428 1.00 71.75 99 GLU A CA 1
ATOM 753 C C . GLU A 1 99 ? -7.403 3.013 -7.420 1.00 71.75 99 GLU A C 1
ATOM 755 O O . GLU A 1 99 ? -8.406 2.317 -7.584 1.00 71.75 99 GLU A O 1
ATOM 760 N N . TRP A 1 100 ? -6.623 2.847 -6.348 1.00 77.88 100 TRP A N 1
ATOM 761 C CA . TRP A 1 100 ? -6.870 1.845 -5.316 1.00 77.88 100 TRP A CA 1
ATOM 762 C C . TRP A 1 100 ? -7.745 2.415 -4.195 1.00 77.88 100 TRP A C 1
ATOM 764 O O . TRP A 1 100 ? -7.435 3.439 -3.587 1.00 77.88 100 TRP A O 1
ATOM 774 N N . SER A 1 101 ? -8.841 1.721 -3.882 1.00 81.38 101 SER A N 1
ATOM 775 C CA . SER A 1 101 ? -9.688 2.023 -2.730 1.00 81.38 101 SER A CA 1
ATOM 776 C C . SER A 1 101 ? -10.137 0.742 -2.045 1.00 81.38 101 SER A C 1
ATOM 778 O O . SER A 1 101 ? -10.533 -0.233 -2.693 1.00 81.38 101 SER A O 1
ATOM 780 N N . ARG A 1 102 ? -10.080 0.744 -0.714 1.00 84.31 102 ARG A N 1
ATOM 781 C CA . ARG A 1 102 ? -10.502 -0.370 0.127 1.00 84.31 102 ARG A CA 1
ATOM 782 C C . ARG A 1 102 ? -11.279 0.114 1.331 1.00 84.31 102 ARG A C 1
ATOM 784 O O . ARG A 1 102 ? -10.983 1.151 1.919 1.00 84.31 102 ARG A O 1
ATOM 791 N N . GLN A 1 103 ? -12.270 -0.687 1.693 1.00 85.62 103 GLN A N 1
ATOM 792 C CA . GLN A 1 103 ? -13.070 -0.506 2.887 1.00 85.62 103 GLN A CA 1
ATOM 793 C C . GLN A 1 103 ? -13.079 -1.822 3.656 1.00 85.62 103 GLN A C 1
ATOM 795 O O . GLN A 1 103 ? -13.325 -2.879 3.075 1.00 85.62 103 GLN A O 1
ATOM 800 N N . ILE A 1 104 ? -12.805 -1.739 4.950 1.00 83.38 104 ILE A N 1
ATOM 801 C CA . ILE A 1 104 ? -12.859 -2.849 5.891 1.00 83.38 104 ILE A CA 1
ATOM 802 C C . ILE A 1 104 ? -13.866 -2.466 6.969 1.00 83.38 104 ILE A C 1
ATOM 804 O O . ILE A 1 104 ? -13.840 -1.357 7.495 1.00 83.38 104 ILE A O 1
ATOM 808 N N . ILE A 1 105 ? -14.784 -3.380 7.259 1.00 82.31 105 ILE A N 1
ATOM 809 C CA . ILE A 1 105 ? -15.820 -3.209 8.274 1.00 82.31 105 ILE A CA 1
ATOM 810 C C . ILE A 1 105 ? -15.648 -4.367 9.249 1.00 82.31 105 ILE A C 1
ATOM 812 O O . ILE A 1 105 ? -15.841 -5.521 8.863 1.00 82.31 105 ILE A O 1
ATOM 816 N N . ILE A 1 106 ? -15.272 -4.069 10.489 1.00 78.44 106 ILE A N 1
ATOM 817 C CA . ILE A 1 106 ? -15.109 -5.065 11.551 1.00 78.44 106 ILE A CA 1
ATOM 818 C C . ILE A 1 106 ? -16.150 -4.790 12.630 1.00 78.44 106 ILE A C 1
ATOM 820 O O . ILE A 1 106 ? -16.305 -3.658 13.086 1.00 78.44 106 ILE A O 1
ATOM 824 N N . LYS A 1 107 ? -16.888 -5.830 13.021 1.00 75.38 107 LYS A N 1
ATOM 825 C CA . LYS A 1 107 ? -17.735 -5.786 14.215 1.00 75.38 107 LYS A CA 1
ATOM 826 C C . LYS A 1 107 ? -16.867 -5.949 15.451 1.00 75.38 107 LYS A C 1
ATOM 828 O O . LYS A 1 107 ? -15.981 -6.800 15.447 1.00 75.38 107 LYS A O 1
ATOM 833 N N . ASP A 1 108 ? -17.163 -5.175 16.486 1.00 67.12 108 ASP A N 1
ATOM 834 C CA . ASP A 1 108 ? -16.550 -5.328 17.797 1.00 67.12 108 ASP A CA 1
ATOM 835 C C . ASP A 1 108 ? -17.016 -6.662 18.400 1.00 67.12 108 ASP A C 1
ATOM 837 O O . ASP A 1 108 ? -18.096 -6.806 18.968 1.00 67.12 108 ASP A O 1
ATOM 841 N N . TYR A 1 109 ? -16.250 -7.717 18.133 1.00 63.34 109 TYR A N 1
ATOM 842 C CA . TYR A 1 109 ? -16.522 -9.046 18.647 1.00 63.34 109 TYR A CA 1
ATOM 843 C C . TYR A 1 109 ? -15.400 -9.416 19.601 1.00 63.34 109 TYR A C 1
ATOM 845 O O . TYR A 1 109 ? -14.310 -9.776 19.169 1.00 63.34 109 TYR A O 1
ATOM 853 N N . CYS A 1 110 ? -15.683 -9.347 20.902 1.00 63.84 110 CYS A N 1
ATOM 854 C CA . CYS A 1 110 ? -14.759 -9.755 21.954 1.00 63.84 110 CYS A CA 1
ATOM 855 C C . CYS A 1 110 ? -15.021 -11.224 22.360 1.00 63.84 110 CYS A C 1
ATOM 857 O O . CYS A 1 110 ? -15.830 -11.483 23.266 1.00 63.84 110 CYS A O 1
ATOM 859 N N . PRO A 1 111 ? -14.354 -12.219 21.735 1.00 66.50 111 PRO A N 1
ATOM 860 C CA . PRO A 1 111 ? -14.567 -13.634 22.046 1.00 66.50 111 PRO A CA 1
ATOM 861 C C . PRO A 1 111 ? -14.225 -13.963 23.502 1.00 66.50 111 PRO A C 1
ATOM 863 O O . PRO A 1 111 ? -14.864 -14.817 24.110 1.00 66.50 111 PRO A O 1
ATOM 866 N N . GLN A 1 112 ? -13.262 -13.255 24.094 1.00 68.62 112 GLN A N 1
ATOM 867 C CA . GLN A 1 112 ? -12.852 -13.467 25.480 1.00 68.62 112 GLN A CA 1
ATOM 868 C C . GLN A 1 112 ? -13.973 -13.117 26.471 1.00 68.62 112 GLN A C 1
ATOM 870 O O . GLN A 1 112 ? -14.206 -13.855 27.429 1.00 68.62 112 GLN A O 1
ATOM 875 N N . GLY A 1 113 ? -14.714 -12.032 26.222 1.00 70.94 113 GLY A N 1
ATOM 876 C CA . GLY A 1 113 ? -15.875 -11.659 27.030 1.00 70.94 113 GLY A CA 1
ATOM 877 C C . GLY A 1 113 ? -17.022 -12.664 26.904 1.00 70.94 113 GLY A C 1
ATOM 878 O O . GLY A 1 113 ? -17.688 -12.968 27.894 1.00 70.94 113 GLY A O 1
ATOM 879 N N . PHE A 1 114 ? -17.227 -13.218 25.707 1.00 76.44 114 PHE A N 1
ATOM 880 C CA . PHE A 1 114 ? -18.194 -14.291 25.482 1.00 76.44 114 PHE A CA 1
ATOM 881 C C . PHE A 1 114 ? -17.811 -15.565 26.243 1.00 76.44 114 PHE A C 1
ATOM 883 O O . PHE A 1 114 ? -18.620 -16.068 27.019 1.00 76.44 114 PHE A O 1
ATOM 890 N N . LEU A 1 115 ? -16.569 -16.038 26.098 1.00 82.62 115 LEU A N 1
ATOM 891 C CA . LEU A 1 115 ? -16.083 -17.236 26.787 1.00 82.62 115 LEU A CA 1
ATOM 892 C C . LEU A 1 115 ? -16.168 -17.083 28.307 1.00 82.62 115 LEU A C 1
ATOM 894 O O . LEU A 1 115 ? -16.660 -17.982 28.979 1.00 82.62 115 LEU A O 1
ATOM 898 N N . ARG A 1 116 ? -15.815 -15.910 28.847 1.00 83.56 116 ARG A N 1
ATOM 899 C CA . ARG A 1 116 ? -15.955 -15.625 30.282 1.00 83.56 116 ARG A CA 1
ATOM 900 C C . ARG A 1 116 ? -17.404 -15.723 30.761 1.00 83.56 116 ARG A C 1
ATOM 902 O O . ARG A 1 116 ? -17.649 -16.243 31.843 1.00 83.56 116 ARG A O 1
ATOM 909 N N . LYS A 1 117 ? -18.368 -15.235 29.972 1.00 84.19 117 LYS A N 1
ATOM 910 C CA . LYS A 1 117 ? -19.799 -15.357 30.296 1.00 84.19 117 LYS A CA 1
ATOM 911 C C . LYS A 1 117 ? -20.273 -16.809 30.230 1.00 84.19 117 LYS A C 1
ATOM 913 O O . LYS A 1 117 ? -21.050 -17.205 31.087 1.00 84.19 117 LYS A O 1
ATOM 918 N N . VAL A 1 118 ? -19.807 -17.589 29.253 1.00 84.75 118 VAL A N 1
ATOM 919 C CA . VAL A 1 118 ? -20.143 -19.018 29.139 1.00 84.75 118 VAL A CA 1
ATOM 920 C C . VAL A 1 118 ? -19.602 -19.802 30.334 1.00 84.75 118 VAL A C 1
ATOM 922 O O . VAL A 1 118 ? -20.371 -20.522 30.957 1.00 84.75 118 VAL A O 1
ATOM 925 N N . THR A 1 119 ? -18.341 -19.596 30.726 1.00 86.00 119 THR A N 1
ATOM 926 C CA . THR A 1 119 ? -17.759 -20.250 31.911 1.00 86.00 119 THR A CA 1
ATOM 927 C C . THR A 1 119 ? -18.497 -19.870 33.196 1.00 86.00 119 THR A C 1
ATOM 929 O O . THR A 1 119 ? -18.824 -20.739 33.992 1.00 86.00 119 THR A O 1
ATOM 932 N N . LEU A 1 120 ? -18.844 -18.590 33.379 1.00 84.19 120 LEU A N 1
ATOM 933 C CA . LEU A 1 120 ? -19.637 -18.161 34.539 1.00 84.19 120 LEU A CA 1
ATOM 934 C C . LEU A 1 120 ? -21.032 -18.802 34.571 1.00 84.19 120 LEU A C 1
ATOM 936 O O . LEU A 1 120 ? -21.547 -19.103 35.645 1.00 84.19 120 LEU A O 1
ATOM 940 N N . LEU A 1 121 ? -21.661 -18.998 33.408 1.00 84.38 121 LEU A N 1
ATOM 941 C CA . LEU A 1 121 ? -22.949 -19.689 33.309 1.00 84.38 121 LEU A CA 1
ATOM 942 C C . LEU A 1 121 ? -22.827 -21.187 33.620 1.00 84.38 121 LEU A C 1
ATOM 944 O O . LEU A 1 121 ? -23.744 -21.746 34.215 1.00 84.38 121 LEU A O 1
ATOM 948 N N . GLU A 1 122 ? -21.718 -21.819 33.243 1.00 82.69 122 GLU A N 1
ATOM 949 C CA . GLU A 1 122 ? -21.418 -23.218 33.561 1.00 82.69 122 GLU A CA 1
ATOM 950 C C . GLU A 1 122 ? -21.227 -23.412 35.076 1.00 82.69 122 GLU A C 1
ATOM 952 O O . GLU A 1 122 ? -21.913 -24.238 35.677 1.00 82.69 122 GLU A O 1
ATOM 957 N N . GLU A 1 123 ? -20.433 -22.552 35.723 1.00 78.00 123 GLU A N 1
ATOM 958 C CA . GLU A 1 123 ? -20.219 -22.572 37.181 1.00 78.00 123 GLU A CA 1
ATOM 959 C C . GLU A 1 123 ? -21.514 -22.307 37.979 1.00 78.00 123 GLU A C 1
ATOM 961 O O . GLU A 1 123 ? -21.775 -22.946 39.002 1.00 78.00 123 GLU A O 1
ATOM 966 N N . LEU A 1 124 ? -22.369 -21.391 37.506 1.00 76.06 124 LEU A N 1
ATOM 967 C CA . LEU A 1 124 ? -23.683 -21.125 38.112 1.00 76.06 124 LEU A CA 1
ATOM 968 C C . LEU A 1 124 ? -24.685 -22.271 37.888 1.00 76.06 124 LEU A C 1
ATOM 970 O O . LEU A 1 124 ? -25.574 -22.475 38.718 1.00 76.06 124 LEU A O 1
ATOM 974 N N . GLY A 1 125 ? -24.559 -23.013 36.785 1.00 66.62 125 GLY A N 1
ATOM 975 C CA . GLY A 1 125 ? -25.377 -24.187 36.478 1.00 66.62 125 GLY A CA 1
ATOM 976 C C . GLY A 1 125 ? -25.028 -25.400 37.343 1.00 66.62 125 GLY A C 1
ATOM 977 O O . GLY A 1 125 ? -25.930 -26.081 37.830 1.00 66.62 125 GLY A O 1
ATOM 978 N N . GLU A 1 126 ? -23.741 -25.637 37.600 1.00 60.00 126 GLU A N 1
ATOM 979 C CA . GLU A 1 126 ? -23.274 -26.726 38.471 1.00 60.00 126 GLU A CA 1
ATOM 980 C C . GLU A 1 126 ? -23.562 -26.457 39.957 1.00 60.00 126 GLU A C 1
ATOM 982 O O . GLU A 1 126 ? -23.953 -27.369 40.690 1.00 60.00 126 GLU A O 1
ATOM 987 N N . GLY A 1 127 ? -23.474 -25.198 40.403 1.00 55.47 127 GLY A N 1
ATOM 988 C CA . GLY A 1 127 ? -23.774 -24.811 41.787 1.00 55.47 127 GLY A CA 1
ATOM 989 C C . GLY A 1 127 ? -25.240 -24.996 42.204 1.00 55.47 127 GLY A C 1
ATOM 990 O O . GLY A 1 127 ? -25.523 -25.152 43.390 1.00 55.47 127 GLY A O 1
ATOM 991 N N . ASN A 1 128 ? -26.175 -25.030 41.249 1.00 54.22 128 ASN A N 1
ATOM 992 C CA . ASN A 1 128 ? -27.610 -25.184 41.520 1.00 54.22 128 ASN A CA 1
ATOM 993 C C . ASN A 1 128 ? -28.110 -26.640 41.377 1.00 54.22 128 ASN A C 1
ATOM 995 O O . ASN A 1 128 ? -29.287 -26.913 41.601 1.00 54.22 128 ASN A O 1
ATOM 999 N N . GLY A 1 129 ? -27.224 -27.576 41.004 1.00 55.03 129 GLY A N 1
ATOM 1000 C CA . GLY A 1 129 ? -27.520 -29.008 40.851 1.00 55.03 129 GLY A CA 1
ATOM 1001 C C . GLY A 1 129 ? -27.120 -29.885 42.045 1.00 55.03 129 GLY A C 1
ATOM 1002 O O . GLY A 1 129 ? -27.451 -31.067 42.061 1.00 55.03 129 GLY A O 1
ATOM 1003 N N . SER A 1 130 ? -26.436 -29.332 43.053 1.00 49.34 130 SER A N 1
ATOM 1004 C CA . SER A 1 130 ? -25.972 -30.066 44.241 1.00 49.34 130 SER A CA 1
ATOM 1005 C C . SER A 1 130 ? -26.602 -29.525 45.528 1.00 49.34 130 SER A C 1
ATOM 1007 O O . SER A 1 130 ? -25.905 -29.121 46.457 1.00 49.34 130 SER A O 1
ATOM 1009 N N . SER A 1 131 ? -27.933 -29.485 45.582 1.00 49.44 131 SER A N 1
ATOM 1010 C CA . SER A 1 131 ? -28.725 -29.424 46.822 1.00 49.44 131 SER A CA 1
ATOM 1011 C C . SER A 1 131 ? -30.187 -29.775 46.529 1.00 49.44 131 SER A C 1
ATOM 1013 O O . SER A 1 131 ? -31.056 -28.911 46.595 1.00 49.44 131 SER A O 1
ATOM 1015 N N . ILE A 1 132 ? -30.447 -31.043 46.198 1.00 43.03 132 ILE A N 1
ATOM 1016 C CA . ILE A 1 132 ? -31.696 -31.761 46.513 1.00 43.03 132 ILE A CA 1
ATOM 1017 C C . ILE A 1 132 ? -31.308 -33.167 46.960 1.00 43.03 132 ILE A C 1
ATOM 1019 O O . ILE A 1 132 ? -30.460 -33.776 46.272 1.00 43.03 132 ILE A O 1
#

Secondary structure (DSSP, 8-state):
------HHHHHHHHHHHHHHHHHHHHHHHHHHHHHHHHHHHHHHHHHHHHHHHH-SS--HHHHHHHHHHHHHTSSS--S-EEEEEE-SSEEEEEEEETTEEEEEEEE---HHHHHHHHHHHHHHHHHTSS--

Foldseek 3Di:
DDDDDDPVPVVVVVVVVVVVVVVVVVVVVVVVLVVVLLVVLVVLQVVLQVCCLPPPDNPQVVSQVVSQVVSCPRDPFHPKGWHWDDDDQKIWIWIDGDPDIDIDIDGNDDVVVVVVVVVVVVVVVVVVVPDD

Organism: NCBI:txid2838558

Radius of gyration: 28.87 Å; chains: 1; bounding box: 58×43×106 Å

Sequence (132 aa):
MKKKGMEGSYTLEAAIVVSVVILSLWTMIHRAYQLHDQVTGNMILHEAVELSVHGEEPDFSERARSGSEALDGLFTFHGSAMELKQKGDTIEGRASCGEWSRQIIIKDYCPQGFLRKVTLLEELGEGNGSSI

pLDDT: mean 77.45, std 12.34, range [40.34, 96.31]

=== Feature glossary ===
Legend for the data blocks above and below:

— What the protein is —

Sequence gives the chain of amino acids in standard one-letter code (A=alanine, C=cysteine, …, Y=tyrosine), read N→C. It is the only feature that is directly encoded by the gene; all structural features are derived from the folded form of this sequence.

The annotation block draws on four external resources. InterPro: which protein families and domains the sequence belongs to. GO: standardized terms for what the protein does, what process it participates in, and where in the cell it acts. CATH: which structural fold it has in the CATH hierarchy. Organism: the species of origin.

— Where its atoms are —

Atomic coordinates in PDBx/mmCIF format — the same representation the Protein Data Bank distributes. Each line of the _atom_site loop places one backbone atom in Cartesian space (units: ångströms, origin: arbitrary).

Six rendered views show the 3D structure from the faces of a cube — i.e. along ±x, ±y, ±z. Rendering representation is drawn randomly per protein from cartoon (secondary-structure ribbons), sticks (backbone bonds), or molecular surface; coloring is either N→C rainbow (blue at the N-terminus through red at the C-terminus) or one color per chain.

— Local backbone conformation —

DSSP 8-state secondary structure assigns each residue one of H (α-helix), G (3₁₀-helix), I (π-helix), E (extended β-strand), B (isolated β-bridge), T (hydrogen-bonded turn), S (bend), or '-' (coil). The assignment is computed from backbone hydrogen-bond geometry via the Kabsch–Sander algorithm.

P-SEA three-state annotation labels each residue as helix, strand, or coil based purely on the geometry of the Cα trace. It serves as a fallback when the full backbone (and thus DSSP) is unavailable.

φ (phi) and ψ (psi) are the two rotatable backbone dihedrals per residue: φ is the C(i-1)–N–Cα–C torsion, ψ is the N–Cα–C–N(i+1) torsion, both in degrees on (−180°, 180°]. α-helical residues cluster near (−60°, −45°); β-strand residues near (−120°, +130°). A Ramachandran plot is simply a scatter of (φ, ψ) for every residue.

— Global shape and packing —

Radius of gyration (Rg) is the root-mean-square distance of Cα atoms from their centroid — a single number for overall size and compactness. A globular domain of N residues has Rg ≈ 2.2·N^0.38 Å; an extended or disordered chain has a much larger Rg. The Cα contact count is the number of residue pairs whose Cα atoms are within 8 Å and are more than four positions apart in sequence — a standard proxy for tertiary packing density. The bounding box is the smallest axis-aligned box enclosing all Cα atoms.

Accessible surface area quantifies burial. A residue with SASA near zero is packed into the hydrophobic core; one with SASA >100 Å² sits on the surface. Computed here via the Shrake–Rupley numerical algorithm with a 1.4 Å probe.

The contact map is a binary N×N matrix image: pixel (i, j) is dark where Cα_i and Cα_j are within 8 Å and |i−j|>4. Because the |i−j|>4 filter removes local helical contacts, off-diagonal stripes parallel to the main diagonal indicate parallel β-sheets; stripes perpendicular to it indicate antiparallel β-sheets. The Ramachandran plot scatters every residue's (φ, ψ) pair against the sterically allowed regions. The PAE heatmap renders the predicted-aligned-error matrix.

— Structural neighborhood —

A 3Di character summarizes, for each residue, the relative orientation of the Cα frame of its nearest spatial neighbor. Because it encodes fold topology rather than chemistry, 3Di alignments detect remote structural similarity that sequence alignment misses.

Structural nearest neighbors (via Foldseek easy-search vs the PDB). Reported per hit: target PDB id, E-value, and alignment TM-score. A TM-score above ~0.5 is the conventional threshold for 'same fold'.

— Confidence and disorder —

For AlphaFold models, the B-factor field carries pLDDT — the model's own estimate of local accuracy on a 0–100 scale. Regions with p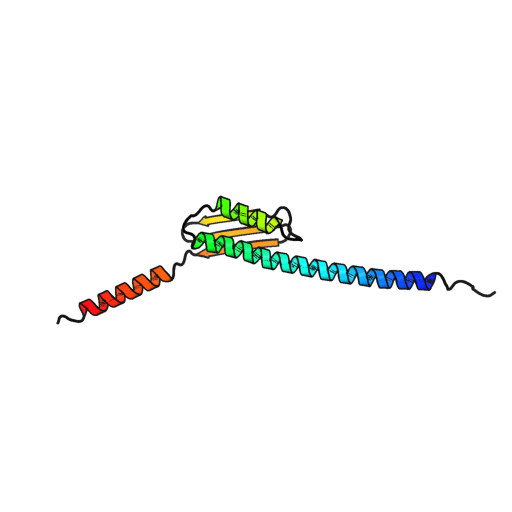LDDT<50 should be treated as essentially unmodeled; they often correspond to intrinsically disordered segments.

B-factor (Debye–Waller factor) reflects atomic displacement in the crystal lattice. It is an experimental observable (units Å²), not a prediction; low values mean the atom is pinned down, high values mean it moves or is heterogeneous across the crystal.

Predicted Aligned Error (PAE) is an AlphaFold confidence matrix: entry (i, j) is the expected error in the position of residue j, in ångströms, when the prediction is superimposed on the true structure at residue i. Low PAE within a block of residues means that block is internally rigid and well-predicted; high PAE between two blocks means their relative placement is uncertain even if each block individually is confident.